Protein AF-A0A8R7V9L9-F1 (afdb_monomer)

Radius of gyration: 21.83 Å; Cα contacts (8 Å, |Δi|>4): 76; chains: 1; bounding box: 48×24×59 Å

Secondary structure (DSSP, 8-state):
----PPPS-TTPPPPSEEEE-TTEE-TTHHHH-PPEE-PPSS----EEEE--S----S------EEE-STT-EEE-

Organism: Triticum urartu (NCBI:txid4572)

Solvent-accessible surface area (backbone atoms only — not comparable to full-atom values): 5358 Å² total; per-residue (Å²): 129,83,76,60,70,71,78,96,51,98,85,69,82,63,46,64,46,76,49,70,33,91,56,50,48,58,85,48,33,81,76,76,65,44,81,46,69,63,84,65,95,75,91,75,76,62,67,50,75,44,67,87,67,97,71,83,71,95,69,85,90,77,82,46,78,44,80,75,50,102,88,37,77,45,80,89

Sequence (76 aa):
RPDYRSSSGGGSVVLDDCNFHESVQLDSFDIDRTLHLIPPDGEFPAMNYQMAQEFKPPFRVTALIEEAGPSRVRYF

pLDDT: mean 80.63, std 13.56, range [41.09, 93.94]

InterPro domains:
  IPR028565 Mu homology domain [PF00928] (13-75)
  IPR028565 Mu homology domain [PS51072] (1-76)
  IPR036168 AP-2 complex subunit mu, C-terminal superfamily [SSF49447] (4-75)
  IPR050431 Adaptor complexes medium subunit [PTHR10529] (10-71)

Structure (mmCIF, N/CA/C/O backbone):
data_AF-A0A8R7V9L9-F1
#
_entry.id   AF-A0A8R7V9L9-F1
#
loop_
_atom_site.group_PDB
_atom_site.id
_atom_site.type_symbol
_atom_site.label_atom_id
_atom_site.label_alt_id
_atom_site.label_comp_id
_atom_site.label_asym_id
_atom_site.label_entity_id
_atom_site.label_seq_id
_atom_site.pdbx_PDB_ins_code
_atom_site.Cartn_x
_atom_site.Cartn_y
_atom_site.Cartn_z
_atom_site.occupancy
_atom_site.B_iso_or_equiv
_atom_site.auth_seq_id
_atom_site.auth_comp_id
_atom_site.auth_asym_id
_atom_site.auth_atom_id
_atom_site.pdbx_PDB_model_num
ATOM 1 N N . ARG A 1 1 ? -5.056 18.116 -9.435 1.00 49.94 1 ARG A N 1
ATOM 2 C CA . ARG A 1 1 ? -4.423 16.870 -8.949 1.00 49.94 1 ARG A CA 1
ATOM 3 C C . ARG A 1 1 ? -4.695 15.814 -10.007 1.00 49.94 1 ARG A C 1
ATOM 5 O O . ARG A 1 1 ? -5.820 15.823 -10.490 1.00 49.94 1 ARG A O 1
ATOM 12 N N . PRO A 1 2 ? -3.702 15.036 -10.457 1.00 54.03 2 PRO A N 1
ATOM 13 C CA . PRO A 1 2 ? -3.948 13.962 -11.413 1.00 54.03 2 PRO A CA 1
ATOM 14 C C . PRO A 1 2 ? -4.836 12.913 -10.740 1.00 54.03 2 PRO A C 1
ATOM 16 O O . PRO A 1 2 ? -4.479 12.401 -9.684 1.00 54.03 2 PRO A O 1
ATOM 19 N N . ASP A 1 3 ? -6.007 12.643 -11.308 1.00 55.78 3 ASP A N 1
ATOM 20 C CA . ASP A 1 3 ? -6.881 11.572 -10.837 1.00 55.78 3 ASP A CA 1
ATOM 21 C C . ASP A 1 3 ? -6.419 10.262 -11.495 1.00 55.78 3 ASP A C 1
ATOM 23 O O . ASP A 1 3 ? -6.633 10.052 -12.690 1.00 55.78 3 ASP A O 1
ATOM 27 N N . TYR A 1 4 ? -5.789 9.357 -10.741 1.00 61.72 4 TYR A N 1
ATOM 28 C CA . TYR A 1 4 ? -5.221 8.100 -11.262 1.00 61.72 4 TYR A CA 1
ATOM 29 C C . TYR A 1 4 ? -6.275 6.988 -11.473 1.00 61.72 4 TYR A C 1
ATOM 31 O O . TYR A 1 4 ? -6.029 5.804 -11.235 1.00 61.72 4 TYR A O 1
ATOM 39 N N . ARG A 1 5 ? -7.473 7.348 -11.955 1.00 58.03 5 ARG A N 1
ATOM 40 C CA . ARG A 1 5 ? -8.605 6.425 -12.158 1.00 58.03 5 ARG A CA 1
ATOM 41 C C . ARG A 1 5 ? -8.372 5.505 -13.359 1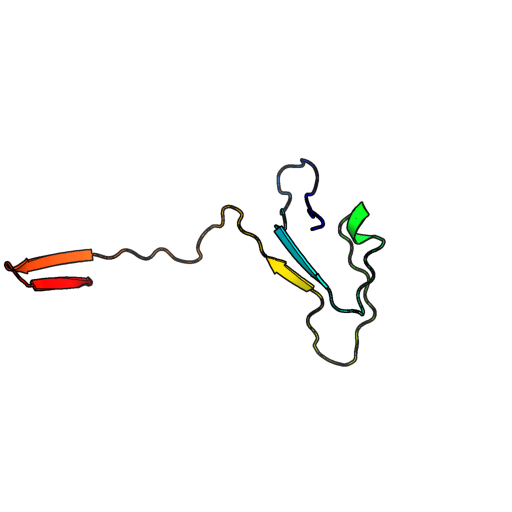.00 58.03 5 ARG A C 1
ATOM 43 O O . ARG A 1 5 ? -8.298 5.968 -14.491 1.00 58.03 5 ARG A O 1
ATOM 50 N N . SER A 1 6 ? -8.287 4.198 -13.126 1.00 55.19 6 SER A N 1
ATOM 51 C CA . SER A 1 6 ? -8.348 3.177 -14.182 1.00 55.19 6 SER A CA 1
ATOM 52 C C . SER A 1 6 ? -9.794 2.925 -14.629 1.00 55.19 6 SER A C 1
ATOM 54 O O . SER A 1 6 ? -10.729 2.960 -13.828 1.00 55.19 6 SER A O 1
ATOM 56 N N . SER A 1 7 ? -9.971 2.684 -15.929 1.00 48.28 7 SER A N 1
ATOM 57 C CA . SER A 1 7 ? -11.249 2.380 -16.571 1.00 48.28 7 SER A CA 1
ATOM 58 C C . SER A 1 7 ? -11.783 0.992 -16.187 1.00 48.28 7 SER A C 1
ATOM 60 O O . SER A 1 7 ? -11.058 0.082 -15.790 1.00 48.28 7 SER A O 1
ATOM 62 N N . SER A 1 8 ? -13.104 0.869 -16.283 1.00 47.78 8 SER A N 1
ATOM 63 C CA . SER A 1 8 ? -13.959 -0.219 -15.811 1.00 47.78 8 SER A CA 1
ATOM 64 C C . SER A 1 8 ? -13.588 -1.614 -16.340 1.00 47.78 8 SER A C 1
ATOM 66 O O . SER A 1 8 ? -13.986 -2.000 -17.438 1.00 47.78 8 SER A O 1
ATOM 68 N N . GLY A 1 9 ? -12.927 -2.405 -15.498 1.00 41.09 9 GLY A N 1
ATOM 69 C CA . GLY A 1 9 ? -12.857 -3.865 -15.575 1.00 41.09 9 GLY A CA 1
ATOM 70 C C . GLY A 1 9 ? -12.896 -4.423 -14.151 1.00 41.09 9 GLY A C 1
ATOM 71 O O . GLY A 1 9 ? -12.140 -3.963 -13.295 1.00 41.09 9 GLY A O 1
ATOM 72 N N . GLY A 1 10 ? -13.835 -5.329 -13.859 1.00 41.25 10 GLY A N 1
ATOM 73 C CA . GLY A 1 10 ? -14.124 -5.803 -12.499 1.00 41.25 10 GLY A CA 1
ATOM 74 C C . GLY A 1 10 ? -12.877 -6.334 -11.788 1.00 41.25 10 GLY A C 1
ATOM 75 O O . GLY A 1 10 ? -12.305 -7.330 -12.215 1.00 41.25 10 GLY A O 1
ATOM 76 N N . GLY A 1 11 ? -12.458 -5.649 -10.720 1.00 55.00 11 GLY A N 1
ATOM 77 C CA . GLY A 1 11 ? -11.227 -5.937 -9.971 1.00 55.00 11 GLY A CA 1
ATOM 78 C C . GLY A 1 11 ? -10.177 -4.819 -9.994 1.00 55.00 11 GLY A C 1
ATOM 79 O O . GLY A 1 11 ? -9.142 -4.959 -9.350 1.00 55.00 11 GLY A O 1
ATOM 80 N N . SER A 1 12 ? -10.423 -3.715 -10.707 1.00 61.94 12 SER A N 1
ATOM 81 C CA . SER A 1 12 ? -9.506 -2.569 -10.751 1.00 61.94 12 SER A CA 1
ATOM 82 C C . SER A 1 12 ? -9.332 -1.909 -9.374 1.00 61.94 12 SER A C 1
ATOM 84 O O . SER A 1 12 ? -10.297 -1.442 -8.769 1.00 61.94 12 SER A O 1
ATOM 86 N N . VAL A 1 13 ? -8.088 -1.856 -8.890 1.00 70.44 13 VAL A N 1
ATOM 87 C CA . VAL A 1 13 ? -7.692 -1.061 -7.722 1.00 70.44 13 VAL A CA 1
ATOM 88 C C . VAL A 1 13 ? -7.634 0.408 -8.142 1.00 70.44 13 VAL A C 1
ATOM 90 O O . VAL A 1 13 ? -6.842 0.782 -9.001 1.00 70.44 13 VAL A O 1
ATOM 93 N N . VAL A 1 14 ? -8.482 1.242 -7.543 1.00 76.56 14 VAL A N 1
ATOM 94 C CA . VAL A 1 14 ? -8.466 2.702 -7.689 1.00 76.56 14 VAL A CA 1
ATOM 95 C C . VAL A 1 14 ? -7.575 3.325 -6.611 1.00 76.56 14 VAL A C 1
ATOM 97 O O . VAL A 1 14 ? -7.777 3.112 -5.414 1.00 76.56 14 VAL A O 1
ATOM 100 N N . LEU A 1 15 ? -6.588 4.103 -7.045 1.00 83.25 15 LEU A N 1
ATOM 101 C CA . LEU A 1 15 ? -5.709 4.873 -6.170 1.00 83.25 15 LEU A CA 1
ATOM 102 C C . LEU A 1 15 ? -6.186 6.327 -6.145 1.00 83.25 15 LEU A C 1
ATOM 104 O O . LEU A 1 15 ? -6.466 6.896 -7.201 1.00 83.25 15 LEU A O 1
ATOM 108 N N . ASP A 1 16 ? -6.282 6.916 -4.954 1.00 84.19 16 ASP A N 1
ATOM 109 C CA . ASP A 1 16 ? -6.739 8.303 -4.798 1.00 84.19 16 ASP A CA 1
ATOM 110 C C . ASP A 1 16 ? -5.591 9.297 -4.955 1.00 84.19 16 ASP A C 1
ATOM 112 O O . ASP A 1 16 ? -5.735 10.322 -5.617 1.00 84.19 16 ASP A O 1
ATOM 116 N N . ASP A 1 17 ? -4.445 8.991 -4.348 1.00 86.25 17 ASP A N 1
ATOM 117 C CA . ASP A 1 17 ? -3.234 9.799 -4.451 1.00 86.25 17 ASP A CA 1
ATOM 118 C C . ASP A 1 17 ? -2.002 8.895 -4.457 1.00 86.25 17 ASP A C 1
ATOM 120 O O . ASP A 1 17 ? -1.999 7.821 -3.844 1.00 86.25 17 ASP A O 1
ATOM 124 N N . CYS A 1 18 ? -0.971 9.310 -5.187 1.00 89.75 18 CYS A N 1
ATOM 125 C CA . CYS A 1 18 ? 0.254 8.553 -5.415 1.00 89.75 18 CYS A CA 1
ATOM 126 C C . CYS A 1 18 ? 1.445 9.506 -5.484 1.00 89.75 18 CYS A C 1
ATOM 128 O O . CYS A 1 18 ? 1.422 10.484 -6.228 1.00 89.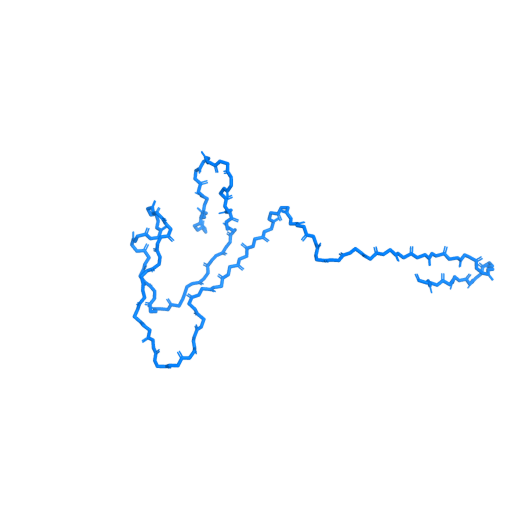75 18 CYS A O 1
ATOM 130 N N . ASN A 1 19 ? 2.505 9.179 -4.749 1.00 90.62 19 ASN A N 1
ATOM 131 C CA . ASN A 1 19 ? 3.788 9.869 -4.800 1.00 90.62 19 ASN A CA 1
ATOM 132 C C . ASN A 1 19 ? 4.871 8.864 -5.182 1.00 90.62 19 ASN A C 1
ATOM 134 O O . ASN A 1 19 ? 4.945 7.789 -4.587 1.00 90.62 19 ASN A O 1
ATOM 138 N N . PHE A 1 20 ? 5.715 9.227 -6.142 1.00 92.25 20 PHE A N 1
ATOM 139 C CA . PHE A 1 20 ? 6.763 8.363 -6.678 1.00 92.25 20 PHE A CA 1
ATOM 140 C C . PHE A 1 20 ? 8.142 8.897 -6.314 1.00 92.25 20 PHE A C 1
ATOM 142 O O . PHE A 1 20 ? 8.338 10.107 -6.190 1.00 92.25 20 PHE A O 1
ATOM 149 N N . HIS A 1 21 ? 9.096 7.987 -6.148 1.00 92.56 21 HIS A N 1
ATOM 150 C CA . HIS 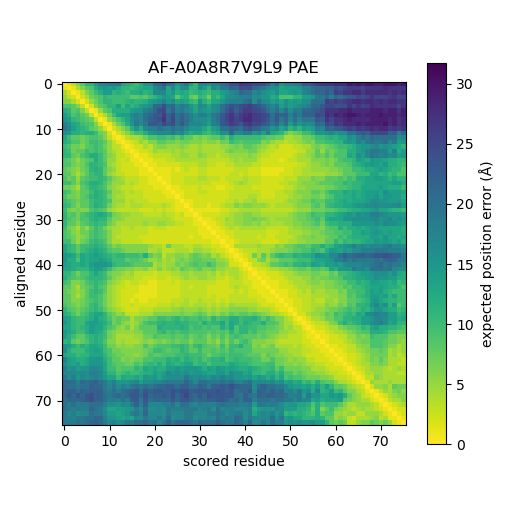A 1 21 ? 10.501 8.355 -6.040 1.00 92.56 21 HIS A CA 1
ATOM 151 C C . HIS A 1 21 ? 11.027 8.899 -7.377 1.00 92.56 21 HIS A C 1
ATOM 153 O O . HIS A 1 21 ? 10.568 8.493 -8.442 1.00 92.56 21 HIS A O 1
ATOM 159 N N . GLU A 1 22 ? 12.035 9.771 -7.336 1.00 89.00 22 GLU A N 1
ATOM 160 C CA . GLU A 1 22 ? 12.625 10.396 -8.533 1.00 89.00 22 GLU A CA 1
ATOM 161 C C . GLU A 1 22 ? 13.262 9.399 -9.516 1.00 89.00 22 GLU A C 1
ATOM 163 O O . GLU A 1 22 ? 13.427 9.699 -10.693 1.00 89.00 22 GLU A O 1
ATOM 168 N N . SER A 1 23 ? 13.596 8.194 -9.049 1.00 90.31 23 SER A N 1
ATOM 169 C CA . SER A 1 23 ? 14.158 7.121 -9.880 1.00 90.31 23 SER A CA 1
ATOM 170 C C . SER A 1 23 ? 13.113 6.345 -10.692 1.00 90.31 23 SER A C 1
ATOM 172 O O . SER A 1 23 ? 13.480 5.427 -11.432 1.00 90.31 23 SER A O 1
ATOM 174 N N . VAL A 1 24 ? 11.827 6.680 -10.547 1.00 89.94 24 VAL A N 1
ATOM 175 C CA . VAL A 1 24 ? 10.712 6.007 -11.218 1.00 89.94 24 VAL A CA 1
ATOM 176 C C . VAL A 1 24 ? 10.297 6.790 -12.464 1.00 89.94 24 VAL A C 1
ATOM 178 O O . VAL A 1 24 ? 9.980 7.975 -12.398 1.00 89.94 24 VAL A O 1
ATOM 181 N N . GLN A 1 25 ? 10.267 6.112 -13.609 1.00 90.75 25 GLN A N 1
ATOM 182 C CA . GLN A 1 25 ? 9.789 6.644 -14.883 1.00 90.75 25 GLN A CA 1
ATOM 183 C C . GLN A 1 25 ? 8.294 6.344 -15.036 1.00 90.75 25 GLN A C 1
ATOM 185 O O . GLN A 1 25 ? 7.867 5.194 -14.906 1.00 90.75 25 GLN A O 1
AT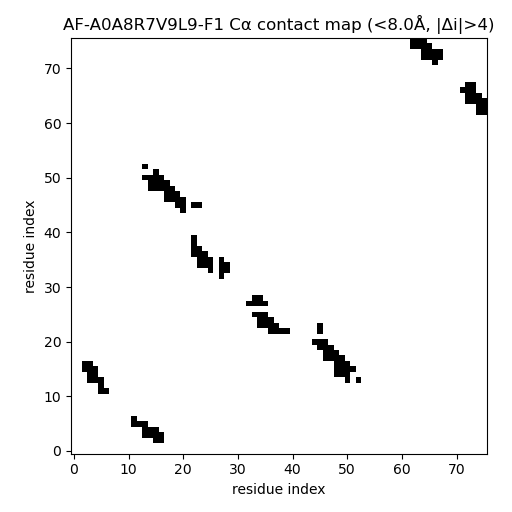OM 190 N N . LEU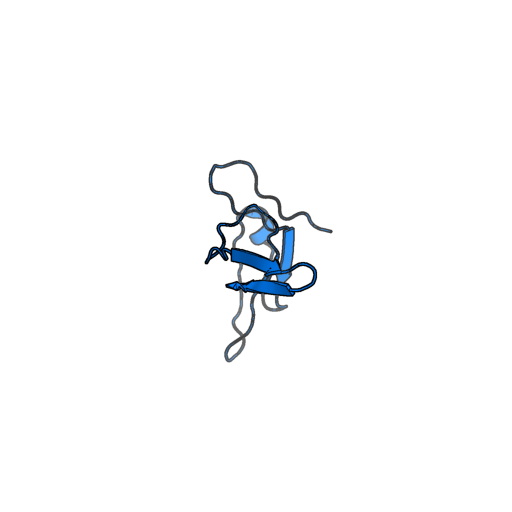 A 1 26 ? 7.507 7.385 -15.318 1.00 88.75 26 LEU A N 1
ATOM 191 C CA . LEU A 1 26 ? 6.041 7.326 -15.329 1.00 88.75 26 LEU A CA 1
ATOM 192 C C . LEU A 1 26 ? 5.428 7.228 -16.735 1.00 88.75 26 LEU A C 1
ATOM 194 O O . LEU A 1 26 ? 4.213 7.102 -16.842 1.00 88.75 26 LEU A O 1
ATOM 198 N N . ASP A 1 27 ? 6.238 7.219 -17.798 1.00 88.94 27 ASP A N 1
ATOM 199 C CA . ASP A 1 27 ? 5.765 7.222 -19.194 1.00 88.94 27 ASP A CA 1
ATOM 200 C C . ASP A 1 27 ? 4.791 6.069 -19.498 1.00 88.94 27 ASP A C 1
ATOM 202 O O . ASP A 1 27 ? 3.780 6.255 -20.176 1.00 88.94 27 ASP A O 1
A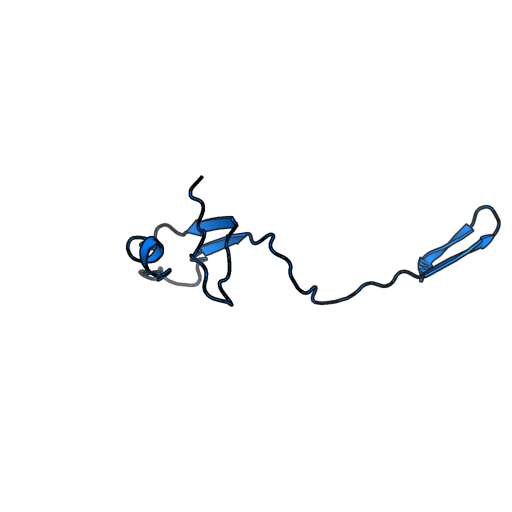TOM 206 N N . SER A 1 28 ? 5.064 4.879 -18.955 1.00 86.94 28 SER A N 1
ATOM 207 C CA . SER A 1 28 ? 4.190 3.706 -19.099 1.00 86.94 28 SER A CA 1
ATOM 208 C C . SER A 1 28 ? 3.079 3.660 -18.044 1.00 86.94 28 SER A C 1
ATOM 210 O O . SER A 1 28 ? 2.045 3.024 -18.253 1.00 86.94 28 SER A O 1
ATOM 212 N N . PHE A 1 29 ? 3.237 4.366 -16.920 1.00 86.31 29 PHE A N 1
ATOM 213 C CA . PHE A 1 29 ? 2.299 4.300 -15.799 1.00 86.31 29 PHE A CA 1
ATOM 214 C C . PHE A 1 29 ? 0.918 4.859 -16.158 1.00 86.31 29 PHE A C 1
ATOM 216 O O . PHE A 1 29 ? -0.106 4.352 -15.693 1.00 86.31 29 PHE A O 1
ATOM 223 N N . ASP A 1 30 ? 0.870 5.876 -17.014 1.00 80.19 30 ASP A N 1
ATOM 224 C CA . ASP A 1 30 ? -0.394 6.450 -17.476 1.00 80.19 30 ASP A CA 1
ATOM 225 C C . ASP A 1 30 ? -1.138 5.538 -18.463 1.00 80.19 30 ASP A C 1
ATOM 227 O O . ASP A 1 30 ? -2.363 5.627 -18.572 1.00 80.19 30 ASP A O 1
ATOM 231 N N . ILE A 1 31 ? -0.419 4.643 -19.149 1.00 82.69 31 ILE A N 1
ATOM 232 C CA . ILE A 1 31 ? -0.965 3.766 -20.192 1.00 82.69 31 ILE A CA 1
ATOM 233 C C . ILE A 1 31 ? -1.480 2.462 -19.586 1.00 82.69 31 ILE A C 1
ATOM 235 O O . ILE A 1 31 ? -2.639 2.096 -19.788 1.00 82.69 31 ILE A O 1
ATOM 239 N N . ASP A 1 32 ? -0.620 1.753 -18.857 1.00 85.31 32 ASP A N 1
ATOM 240 C CA . ASP A 1 32 ? -0.895 0.392 -18.386 1.00 85.31 32 ASP A CA 1
ATOM 241 C C . ASP A 1 32 ? -0.536 0.167 -16.911 1.00 85.31 32 ASP A C 1
ATOM 243 O O . ASP A 1 32 ? -0.576 -0.965 -16.429 1.00 85.31 32 ASP A O 1
ATOM 247 N N . ARG A 1 33 ? -0.251 1.249 -16.171 1.00 81.75 33 ARG A N 1
ATOM 248 C CA . ARG A 1 33 ? 0.150 1.222 -14.753 1.00 81.75 33 ARG A CA 1
ATOM 249 C C . ARG A 1 33 ? 1.490 0.515 -14.501 1.00 81.75 33 ARG A C 1
ATOM 25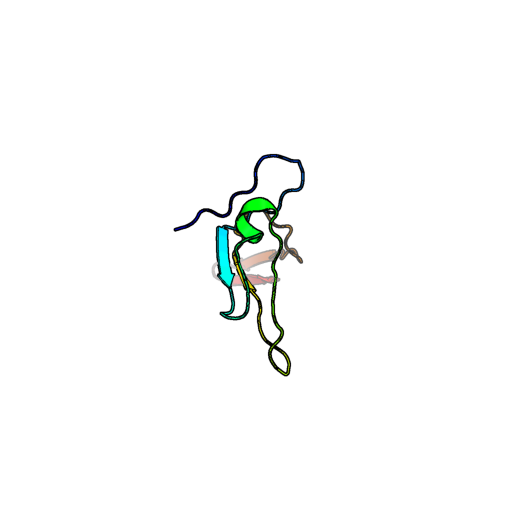1 O O . ARG A 1 33 ? 1.770 0.144 -13.361 1.00 81.75 33 ARG A O 1
ATOM 258 N N . THR A 1 34 ? 2.350 0.389 -15.513 1.00 87.94 34 THR A N 1
ATOM 259 C CA . THR A 1 34 ? 3.714 -0.140 -15.350 1.00 87.94 34 THR A CA 1
ATOM 260 C C . THR A 1 34 ? 4.667 0.915 -14.787 1.00 87.94 34 THR A C 1
ATOM 262 O O . THR A 1 34 ? 4.775 2.016 -15.321 1.00 87.94 34 THR A O 1
ATOM 265 N N . LEU A 1 35 ? 5.402 0.560 -13.726 1.00 90.38 35 LEU A N 1
ATOM 266 C CA . LEU A 1 35 ? 6.494 1.370 -13.179 1.00 90.38 35 LEU A CA 1
ATOM 267 C C . LEU A 1 35 ? 7.841 0.856 -13.683 1.00 90.38 35 LEU A C 1
ATOM 269 O O . LEU A 1 35 ? 8.210 -0.292 -13.428 1.00 90.38 35 LEU A O 1
ATOM 273 N N . HIS A 1 36 ? 8.601 1.725 -14.342 1.00 91.00 36 HIS A N 1
ATOM 274 C CA . HIS A 1 36 ? 9.996 1.463 -14.682 1.00 91.00 36 HIS A CA 1
ATOM 275 C C . HIS A 1 36 ? 10.895 2.197 -13.690 1.00 91.00 36 HIS A C 1
ATOM 277 O O . HIS A 1 36 ? 10.660 3.363 -13.393 1.00 91.00 36 HIS A O 1
ATOM 283 N N . LEU A 1 37 ? 11.919 1.531 -13.159 1.00 89.88 37 LEU A N 1
ATOM 284 C CA . LEU A 1 37 ? 12.822 2.128 -12.176 1.00 89.88 37 LEU A CA 1
ATOM 285 C C . LEU A 1 37 ? 14.253 1.635 -12.358 1.00 89.88 37 LEU A C 1
ATOM 287 O O . LEU A 1 37 ? 14.483 0.473 -12.697 1.00 89.88 37 LEU A O 1
ATOM 291 N N . ILE A 1 38 ? 15.204 2.526 -12.093 1.00 86.69 38 ILE A N 1
ATOM 292 C CA . ILE A 1 38 ? 16.613 2.174 -11.909 1.00 86.69 38 ILE A CA 1
ATOM 293 C C . ILE A 1 38 ? 16.845 2.139 -10.394 1.00 86.69 38 ILE A C 1
ATOM 295 O O . ILE A 1 38 ? 16.720 3.187 -9.754 1.00 86.69 38 ILE A O 1
ATOM 299 N N . PRO A 1 39 ? 17.106 0.965 -9.792 1.00 77.00 39 PRO A N 1
ATOM 300 C CA . PRO A 1 39 ? 17.227 0.861 -8.344 1.00 77.00 39 PRO A CA 1
ATOM 301 C C . PRO A 1 39 ? 18.488 1.602 -7.857 1.00 77.00 39 PRO A C 1
ATOM 303 O O . PRO A 1 39 ? 19.578 1.315 -8.353 1.00 77.00 39 PRO A O 1
ATOM 306 N N . PRO A 1 40 ? 18.365 2.541 -6.900 1.00 83.25 40 PRO A N 1
ATOM 307 C CA . PRO A 1 40 ? 19.475 3.007 -6.079 1.00 83.25 40 PRO A CA 1
ATOM 308 C C . PRO A 1 40 ? 20.056 1.860 -5.243 1.00 83.25 40 PRO A C 1
ATOM 310 O O . PRO A 1 40 ? 19.403 0.837 -5.027 1.00 83.25 40 PRO A O 1
ATOM 313 N N . ASP A 1 41 ? 21.266 2.051 -4.725 1.00 89.25 41 ASP A N 1
ATOM 314 C CA . ASP A 1 41 ? 21.881 1.082 -3.821 1.00 89.25 41 ASP A CA 1
ATOM 315 C C . ASP A 1 41 ? 21.096 0.998 -2.499 1.00 89.25 41 ASP A C 1
ATOM 317 O O . ASP A 1 41 ? 20.950 1.987 -1.779 1.00 89.25 41 ASP A O 1
ATOM 321 N N . GLY A 1 42 ? 20.627 -0.204 -2.155 1.00 88.25 42 GLY A N 1
ATOM 322 C CA . GLY A 1 42 ? 19.914 -0.480 -0.905 1.00 88.25 42 GLY A CA 1
ATOM 323 C C . GLY A 1 42 ? 18.386 -0.470 -1.025 1.00 88.25 42 GLY A C 1
ATOM 324 O O . GLY A 1 42 ? 17.820 -0.658 -2.099 1.00 88.25 42 GLY A O 1
ATOM 325 N N . GLU A 1 43 ? 17.706 -0.323 0.115 1.00 91.00 43 GLU A N 1
ATOM 326 C CA . GLU A 1 43 ? 16.242 -0.282 0.196 1.00 91.00 43 GLU A CA 1
ATOM 327 C C . GLU A 1 43 ? 15.742 1.160 0.075 1.00 91.00 43 GLU A C 1
ATOM 329 O O . GLU A 1 43 ? 16.224 2.055 0.772 1.00 91.00 43 GLU A O 1
ATOM 334 N N . PHE A 1 44 ? 14.755 1.388 -0.791 1.00 89.94 44 PHE A N 1
ATOM 335 C CA . PHE A 1 44 ? 14.138 2.699 -0.964 1.00 89.94 44 PHE A CA 1
ATOM 336 C C . PHE A 1 44 ? 12.636 2.566 -1.267 1.00 89.94 44 PHE A C 1
ATOM 338 O O . PHE A 1 44 ? 12.211 1.594 -1.902 1.00 89.94 44 PHE A O 1
ATOM 345 N N . PRO A 1 45 ? 11.806 3.536 -0.846 1.00 90.81 45 PRO A N 1
ATOM 346 C CA . PRO A 1 45 ? 10.386 3.536 -1.169 1.00 90.81 45 PRO A CA 1
ATOM 347 C C . PRO A 1 45 ? 10.178 3.981 -2.620 1.00 90.81 45 PRO A C 1
ATOM 349 O O . PRO A 1 45 ? 10.359 5.152 -2.938 1.00 90.81 45 PRO A O 1
ATOM 352 N N . ALA A 1 46 ? 9.756 3.076 -3.504 1.00 91.81 46 ALA A N 1
ATOM 353 C CA . ALA A 1 46 ? 9.464 3.426 -4.898 1.00 91.81 46 ALA A CA 1
ATOM 354 C C . ALA A 1 46 ? 8.185 4.275 -5.047 1.00 91.81 46 ALA A C 1
ATOM 356 O O . ALA A 1 46 ? 8.114 5.157 -5.904 1.00 91.81 46 ALA A O 1
ATOM 357 N N . MET A 1 47 ? 7.174 4.012 -4.214 1.00 92.19 47 MET A N 1
ATOM 358 C CA . MET A 1 47 ? 5.850 4.624 -4.307 1.00 92.19 47 MET A CA 1
ATOM 359 C C . MET A 1 47 ? 5.161 4.654 -2.940 1.00 92.19 47 MET A C 1
ATOM 361 O O . MET A 1 47 ? 5.176 3.666 -2.210 1.00 92.19 47 MET A O 1
ATOM 365 N N . ASN A 1 48 ? 4.495 5.764 -2.632 1.00 92.88 48 ASN A N 1
ATOM 366 C CA . ASN A 1 48 ? 3.536 5.881 -1.536 1.00 92.88 48 ASN A CA 1
ATOM 367 C C . ASN A 1 48 ? 2.154 6.150 -2.124 1.00 92.88 48 ASN A C 1
ATOM 369 O O . ASN A 1 48 ? 2.028 6.987 -3.017 1.00 92.88 48 ASN A O 1
ATOM 373 N N . TYR A 1 49 ? 1.120 5.482 -1.619 1.00 90.44 49 TYR A N 1
ATOM 374 C CA . TYR A 1 49 ? -0.237 5.627 -2.140 1.00 90.44 49 TYR A CA 1
ATOM 375 C C . TYR A 1 49 ? -1.276 5.735 -1.029 1.00 90.44 49 TYR A C 1
ATOM 377 O O . TYR A 1 49 ? -1.071 5.259 0.089 1.00 90.44 49 TYR A O 1
ATOM 385 N N . GLN A 1 50 ? -2.408 6.344 -1.367 1.00 87.56 50 GLN A N 1
ATOM 386 C CA . GLN A 1 50 ? -3.603 6.377 -0.536 1.00 87.56 50 GLN A CA 1
ATOM 387 C C . GLN A 1 50 ? -4.780 5.750 -1.288 1.00 87.56 50 GLN A C 1
ATOM 389 O O . GLN A 1 50 ? -4.965 5.976 -2.485 1.00 87.56 50 GLN A O 1
ATOM 394 N N . MET A 1 51 ? -5.574 4.961 -0.563 1.00 84.81 51 MET A N 1
ATOM 395 C CA . MET A 1 51 ? -6.810 4.349 -1.043 1.00 84.81 51 MET A CA 1
ATOM 396 C C . MET A 1 51 ? -7.876 4.471 0.050 1.00 84.81 51 MET A C 1
ATOM 398 O O . MET A 1 51 ? -7.720 3.939 1.147 1.00 84.81 51 MET A O 1
ATOM 402 N N . ALA A 1 52 ? -8.950 5.187 -0.254 1.00 82.88 52 ALA A N 1
ATOM 403 C CA . ALA A 1 52 ? -10.115 5.431 0.590 1.00 82.88 52 ALA A CA 1
ATOM 404 C C . ALA A 1 52 ? -11.326 4.584 0.164 1.00 82.88 52 ALA A C 1
ATOM 406 O O . ALA A 1 52 ? -12.430 4.765 0.676 1.00 82.88 52 ALA A O 1
ATOM 407 N N . GLN A 1 53 ? -11.129 3.664 -0.782 1.00 81.94 53 GLN A N 1
ATOM 408 C CA . GLN A 1 53 ? -12.147 2.703 -1.188 1.00 81.94 53 GLN A CA 1
ATOM 409 C C . GLN A 1 53 ? -12.562 1.788 -0.028 1.00 81.94 53 GLN A C 1
ATOM 411 O O . GLN A 1 53 ? -11.843 1.625 0.961 1.00 81.94 53 GLN A O 1
ATOM 416 N N . GLU A 1 54 ? -13.722 1.148 -0.182 1.00 79.50 54 GLU A N 1
ATOM 417 C CA . GLU A 1 54 ? -14.220 0.167 0.777 1.00 79.50 54 GLU A CA 1
ATOM 418 C C . GLU A 1 54 ? -13.189 -0.957 0.964 1.00 79.50 54 GLU A C 1
ATOM 420 O O . GLU A 1 54 ? -12.845 -1.682 0.028 1.00 79.50 54 GLU A O 1
ATOM 425 N N . PHE A 1 55 ? -12.670 -1.084 2.185 1.00 82.38 55 PHE A N 1
ATOM 426 C CA . PHE A 1 55 ? -11.691 -2.101 2.542 1.00 82.38 55 PHE A CA 1
ATOM 427 C C . PHE A 1 55 ? -12.280 -3.066 3.563 1.00 82.38 55 PHE A C 1
ATOM 429 O O . PHE A 1 55 ? -13.150 -2.723 4.364 1.00 82.38 55 PHE A O 1
ATOM 436 N N . LYS A 1 56 ? -11.774 -4.298 3.552 1.00 84.69 56 LYS A N 1
ATOM 437 C CA . LYS A 1 56 ? -12.095 -5.283 4.583 1.00 84.69 56 LYS A CA 1
ATOM 438 C C . LYS A 1 56 ? -11.155 -5.057 5.767 1.00 84.69 56 LYS A C 1
ATOM 440 O O . LYS A 1 56 ? -9.954 -5.279 5.604 1.00 84.69 56 LYS A O 1
ATOM 445 N N . PRO A 1 57 ? -11.650 -4.617 6.937 1.00 88.38 57 PRO A N 1
ATOM 446 C CA . PRO A 1 57 ? -10.784 -4.405 8.084 1.00 88.38 57 PRO A CA 1
ATOM 447 C C . PRO A 1 57 ? -10.166 -5.733 8.546 1.00 88.38 57 PRO A C 1
ATOM 449 O O . PRO A 1 57 ? -10.848 -6.761 8.527 1.00 88.38 57 PRO A O 1
ATOM 452 N N . PRO A 1 58 ? -8.892 -5.733 8.979 1.00 91.00 58 PRO A N 1
ATOM 453 C CA . PRO A 1 58 ? -8.191 -6.958 9.370 1.00 91.00 58 PRO A CA 1
ATOM 454 C C . PRO A 1 58 ? -8.751 -7.584 10.653 1.00 91.00 58 PRO A C 1
ATOM 456 O O . PRO A 1 58 ? -8.556 -8.769 10.905 1.00 91.00 58 PRO A O 1
ATOM 459 N N . PHE A 1 59 ? -9.456 -6.801 11.468 1.00 93.94 59 PHE A N 1
ATOM 460 C CA . PHE A 1 59 ? -10.117 -7.265 12.677 1.00 93.94 59 PHE A CA 1
ATOM 461 C C . PHE A 1 59 ? -11.396 -6.468 12.929 1.00 93.94 59 PHE A C 1
ATOM 463 O O . PHE A 1 59 ? -11.550 -5.333 12.473 1.00 93.94 59 PHE A O 1
ATOM 470 N N . ARG A 1 60 ? -12.314 -7.068 13.691 1.00 91.44 60 ARG A N 1
ATOM 471 C CA . ARG A 1 60 ? -13.539 -6.419 14.160 1.00 91.44 60 ARG A CA 1
ATOM 472 C C . ARG A 1 60 ? -13.461 -6.241 15.667 1.00 91.44 60 ARG A C 1
ATOM 474 O O . ARG A 1 60 ? -13.349 -7.224 16.394 1.00 91.44 60 ARG A O 1
ATOM 481 N N . VAL A 1 61 ? -13.569 -5.001 16.130 1.00 91.06 61 VAL A N 1
ATOM 482 C CA . VAL A 1 61 ? -13.683 -4.697 17.559 1.00 91.06 61 VAL A CA 1
ATOM 483 C C . VAL A 1 61 ? -15.158 -4.716 17.938 1.00 91.06 61 VAL A C 1
ATOM 485 O O . VAL A 1 61 ? -15.980 -4.093 17.271 1.00 91.06 61 VAL A O 1
ATOM 488 N N . TH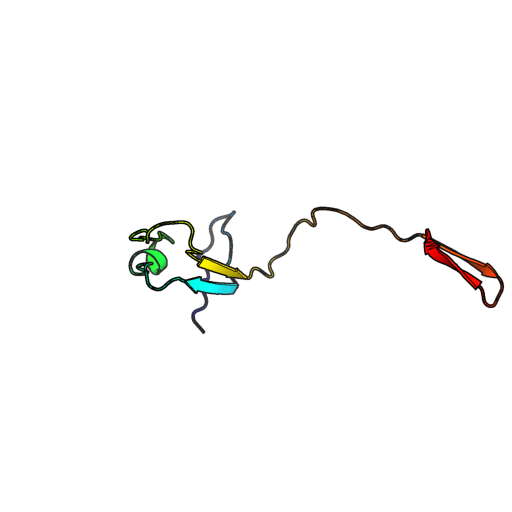R A 1 62 ? -15.496 -5.456 18.990 1.00 92.06 62 THR A N 1
ATOM 489 C CA . THR A 1 62 ? -16.837 -5.453 19.585 1.00 92.06 62 THR A CA 1
ATOM 490 C C . THR A 1 62 ? -16.681 -4.926 21.000 1.00 92.06 62 THR A C 1
ATOM 492 O O . THR A 1 62 ? -15.960 -5.538 21.775 1.00 92.06 62 THR A O 1
ATOM 495 N N . ALA A 1 63 ? -17.303 -3.791 21.309 1.00 90.50 63 ALA A N 1
ATOM 496 C CA . ALA A 1 63 ? -17.300 -3.236 22.657 1.00 90.50 63 ALA A CA 1
ATOM 497 C C . ALA A 1 63 ? -18.582 -3.658 23.375 1.00 90.50 63 ALA A C 1
ATOM 499 O O . ALA A 1 63 ? -19.677 -3.463 22.834 1.00 90.50 63 ALA A O 1
ATOM 500 N N . LEU A 1 64 ? -18.456 -4.214 24.578 1.00 89.94 64 LEU A N 1
ATOM 501 C CA . LEU A 1 64 ? -19.599 -4.497 25.441 1.00 89.94 64 LEU A CA 1
ATOM 502 C C . LEU A 1 64 ? -19.636 -3.464 26.566 1.00 89.94 64 LEU A C 1
ATOM 504 O O . LEU A 1 64 ? -18.681 -3.311 27.325 1.00 89.94 64 LEU A O 1
ATOM 508 N N . ILE A 1 65 ? -20.755 -2.752 26.659 1.00 86.62 65 ILE A N 1
ATOM 509 C CA . ILE A 1 65 ? -20.973 -1.718 27.664 1.00 86.62 65 ILE A CA 1
ATOM 510 C C . ILE A 1 65 ? -22.035 -2.22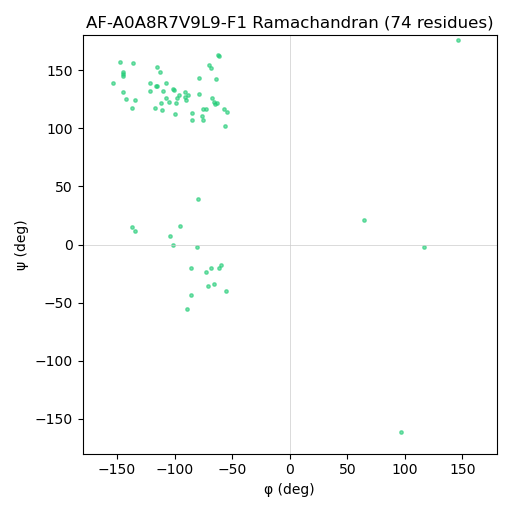2 28.638 1.00 86.62 65 ILE A C 1
ATOM 512 O O . ILE A 1 65 ? -23.182 -2.429 28.247 1.00 86.62 65 ILE A O 1
ATOM 516 N N . GLU A 1 66 ? -21.659 -2.406 29.901 1.00 87.88 66 GLU A N 1
ATOM 517 C CA . GLU A 1 66 ? -22.601 -2.727 30.975 1.00 87.88 66 GLU A CA 1
ATOM 518 C C . GLU A 1 66 ? -22.792 -1.520 31.893 1.00 87.88 66 GLU A C 1
ATOM 520 O O . GLU A 1 66 ? -21.833 -0.995 32.472 1.00 87.88 66 GLU A O 1
ATOM 525 N N . GLU A 1 67 ? -24.040 -1.108 32.102 1.00 83.75 67 GLU A N 1
ATOM 526 C CA . GLU A 1 67 ? -24.366 -0.143 33.148 1.00 83.75 67 GLU A CA 1
ATOM 527 C C . GLU A 1 67 ? -24.320 -0.833 34.514 1.00 83.75 67 GLU A C 1
ATOM 529 O O . GLU A 1 67 ? -25.174 -1.637 34.884 1.00 83.75 67 GLU A O 1
ATOM 534 N N . ALA A 1 68 ? -23.284 -0.518 35.287 1.00 80.62 68 ALA A N 1
ATOM 535 C CA . ALA A 1 68 ? -23.028 -1.088 36.604 1.00 80.62 68 ALA A CA 1
ATOM 536 C C . ALA A 1 68 ? -23.568 -0.211 37.752 1.00 80.62 68 ALA A C 1
ATOM 538 O O . ALA A 1 68 ? -23.126 -0.384 38.898 1.00 80.62 68 ALA A O 1
ATOM 539 N N . GLY A 1 69 ? -24.453 0.745 37.440 1.00 80.44 69 GLY A N 1
ATOM 540 C CA . GLY A 1 69 ? -25.132 1.664 38.359 1.00 80.44 69 GLY A CA 1
ATOM 541 C C . GLY A 1 69 ? -25.383 3.059 37.750 1.00 80.44 69 GLY A C 1
ATOM 542 O O . GLY A 1 69 ? -24.883 3.340 36.664 1.00 80.44 69 GLY A O 1
ATOM 543 N N . PRO A 1 70 ? -26.075 3.971 38.467 1.00 78.50 70 PRO A N 1
ATOM 544 C CA . PRO A 1 70 ? -26.522 5.278 37.947 1.00 78.50 70 PRO A CA 1
ATOM 545 C C . PRO A 1 70 ? -25.407 6.218 37.461 1.00 78.50 70 PRO A C 1
ATOM 547 O O . PRO A 1 70 ? -25.669 7.194 36.768 1.00 78.50 70 PRO A O 1
ATOM 550 N N . SER A 1 71 ? -24.166 5.956 37.866 1.00 81.69 71 SER A N 1
ATOM 551 C CA . SER A 1 71 ? -22.979 6.747 37.529 1.00 81.69 71 SER A CA 1
ATOM 552 C C . SER A 1 71 ? -21.776 5.877 37.158 1.00 81.69 71 SER A C 1
ATOM 554 O O . SER A 1 71 ? -20.641 6.357 37.157 1.00 81.69 71 SER A O 1
ATOM 556 N N . ARG A 1 72 ? -21.988 4.583 36.871 1.00 71.19 72 ARG A N 1
ATOM 557 C CA . ARG A 1 72 ? -20.892 3.652 36.581 1.00 71.19 72 ARG A CA 1
ATOM 558 C C . ARG A 1 72 ? -21.191 2.803 35.360 1.00 71.19 72 ARG A C 1
ATOM 560 O O . ARG A 1 72 ? -22.145 2.036 35.346 1.00 71.19 72 ARG A O 1
ATOM 567 N N . VAL A 1 73 ? -20.280 2.866 34.402 1.00 81.56 73 VAL A N 1
ATOM 568 C CA . VAL A 1 73 ? -20.277 2.057 33.186 1.00 81.56 73 VAL A CA 1
ATOM 569 C C . VAL A 1 73 ? -19.038 1.162 33.205 1.00 81.56 73 VAL A C 1
ATOM 571 O O . VAL A 1 73 ? -17.959 1.616 33.594 1.00 81.56 73 VAL A O 1
ATOM 574 N N . ARG A 1 74 ? -19.187 -0.113 32.838 1.00 78.62 74 ARG A N 1
ATOM 575 C CA . ARG A 1 74 ? -18.076 -1.044 32.599 1.00 78.62 74 ARG A CA 1
ATOM 576 C C . ARG A 1 74 ? -17.947 -1.306 31.106 1.00 78.62 74 ARG A C 1
ATOM 578 O O . ARG A 1 74 ? -18.952 -1.494 30.429 1.00 78.62 74 ARG A O 1
ATOM 585 N N . TYR A 1 75 ? -16.706 -1.346 30.639 1.00 79.69 75 TYR A N 1
ATOM 586 C CA . TYR A 1 75 ? -16.344 -1.693 29.272 1.00 79.69 75 TYR A CA 1
ATOM 587 C C . TYR A 1 75 ? -15.642 -3.050 29.299 1.00 79.69 75 TYR A C 1
ATOM 589 O O . TYR A 1 75 ? -14.750 -3.245 30.132 1.00 79.69 75 TYR A O 1
ATOM 597 N N . PHE A 1 76 ? -16.052 -3.958 28.419 1.00 66.12 76 PHE A N 1
ATOM 598 C CA . PHE A 1 76 ? -15.429 -5.263 28.201 1.00 66.12 76 PHE A CA 1
ATOM 599 C C . PHE A 1 76 ? -15.011 -5.412 26.739 1.00 66.12 76 PHE A C 1
ATOM 601 O O . PHE A 1 76 ? -15.739 -4.886 25.858 1.00 66.12 76 PHE A O 1
#

Nearest PDB structures (foldseek):
  5wrm-assembly1_A  TM=8.382E-01  e=9.802E-04  Rattus norvegicus
  8t1o-assembly1_M  TM=8.129E-01  e=8.028E-04  Mus musculus
  8d4c-assembly1_M  TM=7.034E-01  e=4.530E-03  Mus musculus
  3l81-assembly1_A  TM=7.567E-01  e=8.245E-03  Homo sapiens
  4mdr-assembly1_A  TM=7.570E-01  e=1.229E-02  Homo sapiens

Mean predicted aligned error: 9.91 Å

Foldseek 3Di:
DDQLDDDDDPPDQGFRDKDADPQWDCPCCSPPNDIDGDDDPDDDDGMDTDDPPDDDDPDDDDWDWDDPDPPDIDID